Protein AF-A0A6F9CA36-F1 (afdb_monomer)

Structure (mmCIF, N/CA/C/O backbone):
data_AF-A0A6F9CA36-F1
#
_entry.id   AF-A0A6F9CA36-F1
#
loop_
_atom_site.group_PDB
_atom_site.id
_atom_site.type_symbol
_atom_site.label_atom_id
_atom_site.label_alt_id
_atom_site.label_comp_id
_atom_site.label_asym_id
_atom_site.label_entity_id
_atom_site.label_seq_id
_atom_site.pdbx_PDB_ins_code
_atom_site.Cartn_x
_atom_site.Cartn_y
_atom_site.Cartn_z
_atom_site.occupancy
_atom_site.B_iso_or_equiv
_atom_site.auth_seq_id
_atom_site.auth_comp_id
_atom_site.auth_asym_id
_atom_site.auth_atom_id
_atom_site.pdbx_PDB_model_num
ATOM 1 N N . MET A 1 1 ? 19.941 -25.016 -65.822 1.00 51.12 1 MET A N 1
ATOM 2 C CA . MET A 1 1 ? 19.415 -23.701 -66.209 1.00 51.12 1 MET A CA 1
ATOM 3 C C . MET A 1 1 ? 17.933 -23.902 -66.471 1.00 51.12 1 MET A C 1
ATOM 5 O O . MET A 1 1 ? 17.624 -24.556 -67.453 1.00 51.12 1 MET A O 1
ATOM 9 N N . ASP A 1 2 ? 16.959 -23.571 -65.634 1.00 49.88 2 ASP A N 1
ATOM 10 C CA . ASP A 1 2 ? 16.838 -22.951 -64.308 1.00 49.88 2 ASP A CA 1
ATOM 11 C C . ASP A 1 2 ? 15.429 -23.417 -63.859 1.00 49.88 2 ASP A C 1
ATOM 13 O O . ASP A 1 2 ? 14.495 -23.346 -64.648 1.00 49.88 2 ASP A O 1
ATOM 17 N N . GLY A 1 3 ? 15.256 -24.155 -62.762 1.00 44.28 3 GLY A N 1
ATOM 18 C CA . GLY A 1 3 ? 15.060 -23.546 -61.450 1.00 44.28 3 GLY A CA 1
ATOM 19 C C . GLY A 1 3 ? 13.640 -22.980 -61.308 1.00 44.28 3 GLY A C 1
ATOM 20 O O . GLY A 1 3 ? 13.473 -21.768 -61.380 1.00 44.28 3 GLY A O 1
ATOM 21 N N . ASP A 1 4 ? 12.641 -23.853 -61.125 1.00 44.59 4 ASP A N 1
ATOM 22 C CA . ASP A 1 4 ? 11.247 -23.516 -60.811 1.00 44.59 4 ASP A CA 1
ATOM 23 C C . ASP A 1 4 ? 11.129 -22.488 -59.672 1.00 44.59 4 ASP A C 1
ATOM 25 O O . ASP A 1 4 ? 11.476 -22.746 -58.517 1.00 44.59 4 ASP A O 1
ATOM 29 N N . GLY A 1 5 ? 10.589 -21.315 -60.007 1.00 49.44 5 GLY A N 1
ATOM 30 C CA . GLY A 1 5 ? 10.128 -20.311 -59.058 1.00 49.44 5 GLY A CA 1
ATOM 31 C C . GLY A 1 5 ? 8.716 -20.634 -58.581 1.00 49.44 5 GLY A C 1
ATOM 32 O O . GLY A 1 5 ? 7.743 -20.170 -59.168 1.00 49.44 5 GLY A O 1
ATOM 33 N N . GLY A 1 6 ? 8.607 -21.404 -57.499 1.00 37.03 6 GLY A N 1
ATOM 34 C CA . GLY A 1 6 ? 7.375 -21.577 -56.729 1.00 37.03 6 GLY A CA 1
ATOM 35 C C . GLY A 1 6 ? 7.412 -20.713 -55.471 1.00 37.03 6 GLY A C 1
ATOM 36 O O . GLY A 1 6 ? 8.037 -21.082 -54.481 1.00 37.03 6 GLY A O 1
ATOM 37 N N . SER A 1 7 ? 6.770 -19.545 -55.517 1.00 41.97 7 SER A N 1
ATOM 38 C CA . SER A 1 7 ? 6.587 -18.660 -54.366 1.00 41.97 7 SER A CA 1
ATOM 39 C C . SER A 1 7 ? 5.226 -18.923 -53.718 1.00 41.97 7 SER A C 1
ATOM 41 O O . SER A 1 7 ? 4.208 -18.886 -54.401 1.00 41.97 7 SER A O 1
ATOM 43 N N . LEU A 1 8 ? 5.256 -19.095 -52.394 1.00 53.56 8 LEU A N 1
ATOM 44 C CA . LEU A 1 8 ? 4.220 -18.713 -51.428 1.00 53.56 8 LEU A CA 1
ATOM 45 C C . LEU A 1 8 ? 2.841 -19.378 -51.563 1.00 53.56 8 LEU A C 1
ATOM 47 O O . LEU A 1 8 ? 1.943 -18.847 -52.205 1.00 53.56 8 LEU A O 1
ATOM 51 N N . MET A 1 9 ? 2.608 -20.406 -50.747 1.00 44.59 9 MET A N 1
ATOM 52 C CA . MET A 1 9 ? 1.487 -20.362 -49.805 1.00 44.59 9 MET A CA 1
ATOM 53 C C . MET A 1 9 ? 1.644 -21.418 -48.712 1.00 44.59 9 MET A C 1
ATOM 55 O O . MET A 1 9 ? 1.791 -22.592 -49.010 1.00 44.59 9 MET A O 1
ATOM 59 N N . GLY A 1 10 ? 1.605 -20.926 -47.470 1.00 48.94 10 GLY A N 1
ATOM 60 C CA . GLY A 1 10 ? 1.056 -21.577 -46.284 1.00 48.94 10 GLY A CA 1
ATOM 61 C C . GLY A 1 10 ? 1.540 -22.975 -45.941 1.00 48.94 10 GLY A C 1
ATOM 62 O O . GLY A 1 10 ? 1.054 -23.935 -46.505 1.00 48.94 10 GLY A O 1
ATOM 63 N N . GLU A 1 11 ? 2.324 -23.073 -44.873 1.00 42.47 11 GLU A N 1
ATOM 64 C CA . GLU A 1 11 ? 1.996 -24.011 -43.801 1.00 42.47 11 GLU A CA 1
ATOM 65 C C . GLU A 1 11 ? 2.623 -23.485 -42.509 1.00 42.47 11 GLU A C 1
ATOM 67 O O . GLU A 1 11 ? 3.841 -23.385 -42.351 1.00 42.47 11 GLU A O 1
ATOM 72 N N . ASP A 1 12 ? 1.731 -23.023 -41.632 1.00 41.72 12 ASP A N 1
ATOM 73 C CA . ASP A 1 12 ? 1.987 -22.574 -40.273 1.00 41.72 12 ASP A CA 1
ATOM 74 C C . ASP A 1 12 ? 2.563 -23.760 -39.488 1.00 41.72 12 ASP A C 1
ATOM 76 O O . ASP A 1 12 ? 1.859 -24.571 -38.901 1.00 41.72 12 ASP A O 1
ATOM 80 N N . GLY A 1 13 ? 3.883 -23.916 -39.557 1.00 40.09 13 GLY A N 1
ATOM 81 C CA . GLY A 1 13 ? 4.633 -24.922 -38.815 1.00 40.09 13 GLY A CA 1
ATOM 82 C C . GLY A 1 13 ? 4.882 -24.498 -37.372 1.00 40.09 13 GLY A C 1
ATOM 83 O O . GLY A 1 13 ? 5.999 -24.665 -36.875 1.00 40.09 13 GLY A O 1
ATOM 84 N N . ARG A 1 14 ? 3.889 -23.912 -36.689 1.00 47.12 14 ARG A N 1
ATOM 85 C CA . ARG A 1 14 ? 3.969 -23.786 -35.236 1.00 47.12 14 ARG A CA 1
ATOM 86 C C . ARG A 1 14 ? 3.705 -25.162 -34.662 1.00 47.12 14 ARG A C 1
ATOM 88 O O . ARG A 1 14 ? 2.583 -25.645 -34.600 1.00 47.12 14 ARG A O 1
ATOM 95 N N . MET A 1 15 ? 4.790 -25.819 -34.274 1.00 42.97 15 MET A N 1
ATOM 96 C CA . MET A 1 15 ? 4.751 -26.984 -33.407 1.00 42.97 15 MET A CA 1
ATOM 97 C C . MET A 1 15 ? 4.254 -26.506 -32.035 1.00 42.97 15 MET A C 1
ATOM 99 O O . MET A 1 15 ? 5.035 -26.289 -31.108 1.00 42.97 15 MET A O 1
ATOM 103 N N . GLU A 1 16 ? 2.946 -26.277 -31.939 1.00 49.31 16 GLU A N 1
ATOM 104 C CA . GLU A 1 16 ? 2.239 -26.006 -30.699 1.00 49.31 16 GLU A CA 1
ATOM 105 C C . GLU A 1 16 ? 2.371 -27.283 -29.873 1.00 49.31 16 GLU A C 1
ATOM 107 O O . GLU A 1 16 ? 1.662 -28.274 -30.052 1.00 49.31 16 GLU A O 1
ATOM 112 N N . SER A 1 17 ? 3.396 -27.317 -29.023 1.00 56.34 17 SER A N 1
ATOM 113 C CA . SER A 1 17 ? 3.588 -28.421 -28.089 1.00 56.34 17 SER A CA 1
ATOM 114 C C . SER A 1 17 ? 2.275 -28.619 -27.316 1.00 56.34 17 SER A C 1
ATOM 116 O O . SER A 1 17 ? 1.587 -27.633 -27.063 1.00 56.34 17 SER A O 1
ATOM 118 N N . PRO A 1 18 ? 1.926 -29.826 -26.840 1.00 55.72 18 PRO A N 1
ATOM 119 C CA . PRO A 1 18 ? 0.722 -30.021 -26.015 1.00 55.72 18 PRO A CA 1
ATOM 120 C C . PRO A 1 18 ? 0.686 -29.085 -24.790 1.00 55.72 18 PRO A C 1
ATOM 122 O O . PRO A 1 18 ? -0.375 -28.751 -24.267 1.00 55.72 18 PRO A O 1
ATOM 125 N N . ASN A 1 19 ? 1.858 -28.599 -24.375 1.00 64.62 19 ASN A N 1
ATOM 126 C CA . ASN A 1 19 ? 2.003 -27.574 -23.358 1.00 64.62 19 ASN A CA 1
ATOM 127 C C . ASN A 1 19 ? 1.441 -26.213 -23.802 1.00 64.62 19 ASN A C 1
ATOM 129 O O . ASN A 1 19 ? 0.891 -25.524 -22.967 1.00 64.62 19 ASN A O 1
ATOM 133 N N . GLU A 1 20 ? 1.558 -25.802 -25.063 1.00 66.50 20 GLU A N 1
ATOM 134 C CA . GLU A 1 20 ? 1.065 -24.510 -25.562 1.00 66.50 20 GLU A CA 1
ATOM 135 C C . GLU A 1 20 ? -0.461 -24.420 -25.509 1.00 66.50 20 GLU A C 1
ATOM 137 O O . GLU A 1 20 ? -0.982 -23.458 -24.957 1.00 66.50 20 GLU A O 1
ATOM 142 N N . ALA A 1 21 ? -1.170 -25.472 -25.927 1.00 68.88 21 ALA A N 1
ATOM 143 C CA . ALA A 1 21 ? -2.625 -25.548 -25.796 1.00 68.88 21 ALA A CA 1
ATOM 144 C C . ALA A 1 21 ? -3.078 -25.485 -24.325 1.00 68.88 21 ALA A C 1
ATOM 146 O O . ALA A 1 21 ? -4.022 -24.772 -23.985 1.00 68.88 21 ALA A O 1
ATOM 147 N N . ALA A 1 22 ? -2.367 -26.182 -23.430 1.00 71.25 22 ALA A N 1
ATOM 148 C CA . ALA A 1 22 ? -2.629 -26.113 -21.994 1.00 71.25 22 ALA A CA 1
ATOM 149 C C . ALA A 1 22 ? -2.352 -24.713 -21.422 1.00 71.25 22 ALA A C 1
ATOM 151 O O . ALA A 1 22 ? -3.067 -24.259 -20.532 1.00 71.25 22 ALA A O 1
ATOM 152 N N . LEU A 1 23 ? -1.337 -24.015 -21.938 1.00 70.62 23 LEU A N 1
ATOM 153 C CA . LEU A 1 23 ? -1.009 -22.651 -21.533 1.00 70.62 23 LEU A CA 1
ATOM 154 C C . LEU A 1 23 ? -2.061 -21.660 -22.030 1.00 70.62 23 LEU A C 1
ATOM 156 O O . LEU A 1 23 ? -2.495 -20.819 -21.253 1.00 70.62 23 LEU A O 1
ATOM 160 N N . LEU A 1 24 ? -2.517 -21.794 -23.273 1.00 73.25 24 LEU A N 1
ATOM 161 C CA . LEU A 1 24 ? -3.513 -20.919 -23.888 1.00 73.25 24 LEU A CA 1
ATOM 162 C C . LEU A 1 24 ? -4.878 -21.064 -23.199 1.00 73.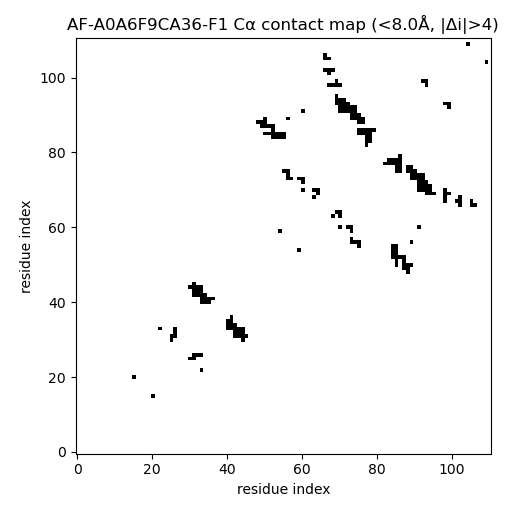25 24 LEU A C 1
ATOM 164 O O . LEU A 1 24 ? -5.465 -20.064 -22.793 1.00 73.25 24 LEU A O 1
ATOM 168 N N . ALA A 1 25 ? -5.309 -22.303 -22.932 1.00 75.94 25 ALA A N 1
ATOM 169 C CA . ALA A 1 25 ? -6.510 -22.586 -22.143 1.00 75.94 25 ALA A CA 1
ATOM 170 C C . ALA A 1 25 ? -6.413 -22.026 -20.714 1.00 75.94 25 ALA A C 1
ATOM 172 O O . ALA A 1 25 ? -7.391 -21.534 -20.155 1.00 75.94 25 ALA A O 1
ATOM 173 N N . LEU A 1 26 ? -5.222 -22.071 -20.114 1.00 71.44 26 LEU A N 1
ATOM 174 C CA . LEU A 1 26 ? -4.993 -21.548 -18.774 1.00 71.44 26 LEU A CA 1
ATOM 175 C C . LEU A 1 26 ? -4.981 -20.012 -18.764 1.00 71.44 26 LEU A C 1
ATOM 177 O O . LEU A 1 26 ? -5.563 -19.422 -17.859 1.00 71.44 26 LEU A O 1
ATOM 181 N N . MET A 1 27 ? -4.405 -19.354 -19.772 1.00 73.69 27 MET A N 1
ATOM 182 C CA . MET A 1 27 ? -4.472 -17.896 -19.949 1.00 73.69 27 MET A CA 1
ATOM 183 C C . MET A 1 27 ? -5.914 -17.421 -20.173 1.00 73.69 27 MET A C 1
ATOM 185 O O . MET A 1 27 ? -6.334 -16.447 -19.553 1.00 73.69 27 MET A O 1
ATOM 189 N N . GLU A 1 28 ? -6.689 -18.136 -20.991 1.00 71.38 28 GLU A N 1
ATOM 190 C CA . GLU A 1 28 ? -8.090 -17.812 -21.286 1.00 71.38 28 GLU A CA 1
ATOM 191 C C . GLU A 1 28 ? -9.005 -18.029 -20.070 1.00 71.38 28 GLU A C 1
ATOM 193 O O . GLU A 1 28 ? -9.834 -17.178 -19.757 1.00 71.38 28 GLU A O 1
ATOM 198 N N . ASN A 1 29 ? -8.799 -19.115 -19.316 1.00 72.00 29 ASN A N 1
ATOM 199 C CA . ASN A 1 29 ? -9.594 -19.420 -18.125 1.00 72.00 29 ASN A CA 1
ATOM 200 C C . ASN A 1 29 ? -9.242 -18.541 -16.912 1.00 72.00 29 ASN A C 1
ATOM 202 O O . ASN A 1 29 ? -10.081 -18.327 -16.041 1.00 72.00 29 ASN A O 1
ATOM 206 N N . THR A 1 30 ? -7.997 -18.062 -16.811 1.00 67.62 30 THR A N 1
ATOM 207 C CA . THR A 1 30 ? -7.526 -17.320 -15.625 1.00 67.62 30 THR A CA 1
ATOM 208 C C . THR A 1 30 ? -7.336 -15.820 -15.854 1.00 67.62 30 THR A C 1
ATOM 210 O O . THR A 1 30 ? -7.186 -15.076 -14.887 1.00 67.62 30 THR A O 1
ATOM 213 N N . GLY A 1 31 ? -7.319 -15.359 -17.109 1.00 68.94 31 GLY A N 1
ATOM 214 C CA . GLY A 1 31 ? -7.018 -13.969 -17.468 1.00 68.94 31 GLY A CA 1
ATOM 215 C C . GLY A 1 31 ? -5.561 -13.554 -17.215 1.00 68.94 31 GLY A C 1
ATOM 216 O O . GLY A 1 31 ? -5.229 -12.369 -17.299 1.00 68.94 31 GLY A O 1
ATOM 217 N N . TYR A 1 32 ? -4.675 -14.496 -16.880 1.00 69.88 32 TYR A N 1
ATOM 218 C CA . TYR A 1 32 ? -3.263 -14.224 -16.629 1.00 69.88 32 TYR A CA 1
ATOM 219 C C . TYR A 1 32 ? -2.446 -14.279 -17.920 1.00 69.88 32 TYR A C 1
ATOM 221 O O . TYR A 1 32 ? -2.609 -15.179 -18.737 1.00 69.88 32 TYR A O 1
ATOM 229 N N . SER A 1 33 ? -1.524 -13.326 -18.086 1.00 64.44 33 SER A N 1
ATOM 230 C CA . SER A 1 33 ? -0.615 -13.311 -19.233 1.00 64.44 33 SER A CA 1
ATOM 231 C C . SER A 1 33 ? 0.576 -14.248 -19.005 1.00 64.44 33 SER A C 1
ATOM 233 O O . SER A 1 33 ? 1.049 -14.414 -17.876 1.00 64.44 33 SER A O 1
ATOM 235 N N . MET A 1 34 ? 1.079 -14.856 -20.077 1.00 68.81 34 MET A N 1
ATOM 236 C CA . MET A 1 34 ? 2.315 -15.628 -20.072 1.00 68.81 34 MET A CA 1
ATOM 237 C C . MET A 1 34 ? 3.320 -14.970 -21.009 1.00 68.81 34 MET A C 1
ATOM 239 O O . MET A 1 34 ? 3.029 -14.722 -22.174 1.00 68.81 34 MET A O 1
ATOM 243 N N . VAL A 1 35 ? 4.521 -14.711 -20.498 1.00 74.31 35 VAL A N 1
ATOM 244 C CA . VAL A 1 35 ? 5.627 -14.130 -21.269 1.00 74.31 35 VAL A CA 1
ATOM 245 C C . VAL A 1 35 ? 6.829 -15.063 -21.220 1.00 74.31 35 VAL A C 1
ATOM 247 O O . VAL A 1 35 ? 7.264 -15.475 -20.143 1.00 74.31 35 VAL A O 1
ATOM 250 N N . GLN A 1 36 ? 7.366 -15.406 -22.390 1.00 67.75 36 GLN A N 1
ATOM 251 C CA . GLN A 1 36 ? 8.599 -16.176 -22.523 1.00 67.75 36 GLN A CA 1
ATOM 252 C C . GLN A 1 36 ? 9.741 -15.232 -22.913 1.00 67.75 36 GLN A C 1
ATOM 254 O O . GLN A 1 36 ? 9.726 -14.659 -23.996 1.00 67.75 36 GLN A O 1
ATOM 259 N N . GLU A 1 37 ? 10.738 -15.074 -22.043 1.00 67.50 37 GLU A N 1
ATOM 260 C CA . GLU A 1 37 ? 11.900 -14.212 -22.295 1.00 67.50 37 GLU A CA 1
ATOM 261 C C . GLU A 1 37 ? 13.178 -14.961 -21.898 1.00 67.50 37 GLU A C 1
ATOM 263 O O . GLU A 1 37 ? 13.246 -15.541 -20.813 1.00 67.50 37 GLU A O 1
ATOM 268 N N . ASN A 1 38 ? 14.180 -14.999 -22.785 1.00 70.69 38 ASN A N 1
ATOM 269 C CA . ASN A 1 38 ? 15.447 -15.723 -22.579 1.00 70.69 38 ASN A CA 1
ATOM 270 C C . ASN A 1 38 ? 15.274 -17.212 -22.193 1.00 70.69 38 ASN A C 1
ATOM 272 O O . ASN A 1 38 ? 16.026 -17.750 -21.385 1.00 70.69 38 ASN A O 1
ATOM 276 N N . GLY A 1 39 ? 14.248 -17.882 -22.732 1.00 72.12 39 GLY A N 1
ATOM 277 C CA . GLY A 1 39 ? 13.936 -19.284 -22.417 1.00 72.12 39 GLY A CA 1
ATOM 278 C C . GLY A 1 39 ? 13.185 -19.500 -21.097 1.00 72.12 39 GLY A C 1
ATOM 279 O O . GLY A 1 39 ? 12.734 -20.614 -20.835 1.00 72.12 39 GLY A O 1
ATOM 280 N N . GLN A 1 40 ? 12.966 -18.456 -20.291 1.00 66.38 40 GLN A N 1
ATOM 281 C CA . GLN A 1 40 ? 12.176 -18.531 -19.065 1.00 66.38 40 GLN A CA 1
ATOM 282 C C . GLN A 1 40 ? 10.706 -18.205 -19.348 1.00 66.38 40 GLN A C 1
ATOM 284 O O . GLN A 1 40 ? 10.390 -17.127 -19.847 1.00 66.38 40 GLN A O 1
ATOM 289 N N . ARG A 1 41 ? 9.797 -19.125 -19.001 1.00 75.56 41 ARG A N 1
ATOM 290 C CA . ARG A 1 41 ? 8.343 -18.920 -19.081 1.00 75.56 41 ARG A CA 1
ATOM 291 C C . ARG A 1 41 ? 7.846 -18.313 -17.771 1.00 75.56 41 ARG A C 1
ATOM 293 O O . ARG A 1 41 ? 7.929 -18.953 -16.725 1.00 75.56 41 ARG A O 1
ATOM 300 N N . LYS A 1 42 ? 7.363 -17.073 -17.821 1.00 66.94 42 LYS A N 1
ATOM 301 C CA . LYS A 1 42 ? 6.807 -16.342 -16.679 1.00 66.94 42 LYS A CA 1
ATOM 302 C C . LYS A 1 42 ? 5.289 -16.332 -16.803 1.00 66.94 42 LYS A C 1
ATOM 304 O O . LYS A 1 42 ? 4.744 -15.695 -17.699 1.00 66.94 42 LYS A O 1
ATOM 309 N N . PHE A 1 43 ? 4.632 -17.061 -15.909 1.00 65.56 43 PHE A N 1
ATOM 310 C CA . PHE A 1 43 ? 3.188 -17.015 -15.729 1.00 65.56 43 PHE A CA 1
ATOM 311 C C . PHE A 1 43 ? 2.839 -15.890 -14.755 1.00 65.56 43 PHE A C 1
ATOM 313 O O . PHE A 1 43 ? 3.326 -15.892 -13.623 1.00 65.56 43 PHE A O 1
ATOM 320 N N . GLY A 1 44 ? 2.018 -14.932 -15.174 1.00 62.53 44 GLY A N 1
ATOM 321 C CA . GLY A 1 44 ? 1.503 -13.917 -14.267 1.00 62.53 44 GLY A CA 1
ATOM 322 C C . GLY A 1 44 ? 0.786 -12.788 -14.989 1.00 62.53 44 GLY A C 1
ATOM 323 O O . GLY A 1 44 ? 1.349 -12.121 -15.853 1.00 62.53 44 GLY A O 1
ATOM 324 N N . GLY A 1 45 ? -0.452 -12.519 -14.579 1.00 63.81 45 GLY A N 1
ATOM 325 C CA . GLY A 1 45 ? -1.015 -11.179 -14.739 1.00 63.81 45 GLY A CA 1
ATOM 326 C C . GLY A 1 45 ? -0.396 -10.205 -13.733 1.00 63.81 45 GLY A C 1
ATOM 327 O O . GLY A 1 45 ? 0.418 -10.612 -12.895 1.00 63.81 45 GLY A O 1
ATOM 328 N N . PRO A 1 46 ? -0.750 -8.911 -13.804 1.00 55.56 46 PRO A N 1
ATOM 329 C CA . PRO A 1 46 ? -0.316 -7.952 -12.799 1.00 55.56 46 PRO A CA 1
ATOM 330 C C . PRO A 1 46 ? -0.687 -8.501 -11.411 1.00 55.56 46 PRO A C 1
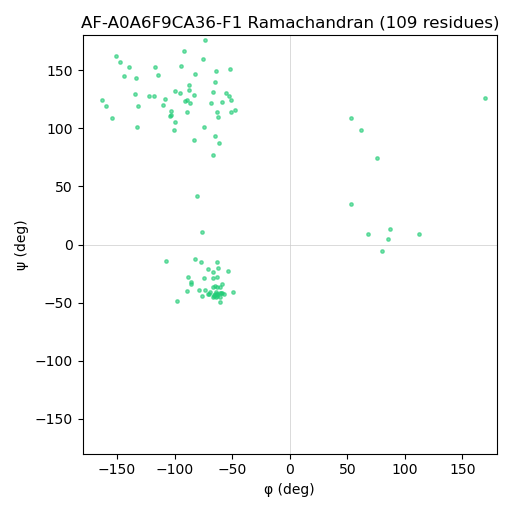ATOM 332 O O . PRO A 1 46 ? -1.841 -8.892 -11.222 1.00 55.56 46 PRO A O 1
ATOM 335 N N . PRO A 1 47 ? 0.260 -8.585 -10.454 1.00 53.97 47 PRO A N 1
ATOM 336 C CA . PRO A 1 47 ? -0.052 -9.046 -9.110 1.00 53.97 47 PRO A CA 1
ATOM 337 C C . PRO A 1 47 ? -1.261 -8.256 -8.588 1.00 53.97 47 PRO A C 1
ATOM 339 O O . PRO A 1 47 ? -1.195 -7.017 -8.616 1.00 53.97 47 PRO A O 1
ATOM 342 N N . PRO A 1 48 ? -2.357 -8.910 -8.154 1.00 49.06 48 PRO A N 1
ATOM 343 C CA . PRO A 1 48 ? -3.480 -8.214 -7.540 1.00 49.06 48 PRO A CA 1
ATOM 344 C C . PRO A 1 48 ? -2.954 -7.544 -6.268 1.00 49.06 48 PRO A C 1
ATOM 346 O O . PRO A 1 48 ? -2.531 -8.214 -5.331 1.00 49.06 48 PRO A O 1
ATOM 349 N N . GLY A 1 49 ? -2.871 -6.214 -6.285 1.00 56.66 49 GLY A N 1
ATOM 350 C CA . GLY A 1 49 ? -2.186 -5.429 -5.250 1.00 56.66 49 GLY A CA 1
ATOM 351 C C . GLY A 1 49 ? -0.910 -4.720 -5.709 1.00 56.66 49 GLY A C 1
ATOM 352 O O . GLY A 1 49 ? -0.200 -4.162 -4.875 1.00 56.66 49 GLY A O 1
ATOM 353 N N . SER A 1 50 ? -0.609 -4.704 -7.012 1.00 61.56 50 SER A N 1
ATOM 354 C CA . SER A 1 50 ? 0.488 -3.888 -7.539 1.00 61.56 50 SER A CA 1
ATOM 355 C C . SER A 1 50 ? 0.200 -2.409 -7.309 1.00 61.56 50 SER A C 1
ATOM 357 O O . SER A 1 50 ? -0.720 -1.845 -7.904 1.00 61.56 50 SER A O 1
ATOM 359 N N . ILE A 1 51 ? 1.008 -1.770 -6.468 1.00 70.31 51 ILE A N 1
ATOM 360 C CA . ILE A 1 51 ? 0.962 -0.318 -6.320 1.00 70.31 51 ILE A CA 1
ATOM 361 C C . ILE A 1 51 ? 1.429 0.291 -7.650 1.00 70.31 51 ILE A C 1
ATOM 363 O O . ILE A 1 51 ? 2.461 -0.137 -8.180 1.00 70.31 51 ILE A O 1
ATOM 367 N N . PRO A 1 52 ? 0.696 1.266 -8.223 1.00 70.31 52 PRO A N 1
ATOM 368 C CA . PRO A 1 52 ? 1.109 1.922 -9.456 1.00 70.31 52 PRO A CA 1
ATOM 369 C C . PRO A 1 52 ? 2.515 2.502 -9.292 1.00 70.31 52 PRO A C 1
ATOM 371 O O . PRO A 1 52 ? 2.805 3.186 -8.310 1.00 70.31 52 PRO A O 1
ATOM 374 N N . LYS A 1 53 ? 3.395 2.206 -10.255 1.00 69.19 53 LYS A N 1
ATOM 375 C CA . LYS A 1 53 ? 4.837 2.510 -10.193 1.00 69.19 53 LYS A CA 1
ATOM 376 C C . LYS A 1 53 ? 5.153 4.006 -10.100 1.00 69.19 53 LYS A C 1
ATOM 378 O O . LYS A 1 53 ? 6.237 4.361 -9.641 1.00 69.19 53 LYS A O 1
ATOM 383 N N . ASP A 1 54 ? 4.193 4.838 -10.496 1.00 67.31 54 ASP A N 1
ATOM 384 C CA . ASP A 1 54 ? 4.211 6.300 -10.435 1.00 67.31 54 ASP A CA 1
ATOM 385 C C . ASP A 1 54 ? 3.941 6.864 -9.031 1.00 67.31 54 ASP A C 1
ATOM 387 O O . ASP A 1 54 ? 4.209 8.036 -8.772 1.00 67.31 54 ASP A O 1
ATOM 391 N N . LYS A 1 55 ? 3.419 6.058 -8.095 1.00 73.69 55 LYS A N 1
ATOM 392 C CA . LYS A 1 55 ? 3.154 6.518 -6.727 1.00 73.69 55 LYS A CA 1
ATOM 393 C C . LYS A 1 55 ? 4.412 6.450 -5.867 1.00 73.69 55 LYS A C 1
ATOM 395 O O . LYS A 1 55 ? 5.085 5.423 -5.773 1.00 73.69 55 LYS A O 1
ATOM 400 N N . MET A 1 56 ? 4.712 7.563 -5.208 1.00 80.56 56 MET A N 1
ATOM 401 C CA . MET A 1 56 ? 5.822 7.688 -4.265 1.00 80.56 56 MET A CA 1
ATOM 402 C C . MET A 1 56 ? 5.373 7.381 -2.834 1.00 80.56 56 MET A C 1
ATOM 404 O O . MET A 1 56 ? 4.175 7.346 -2.551 1.00 80.56 56 MET A O 1
ATOM 408 N N . LYS A 1 57 ? 6.338 7.192 -1.918 1.00 84.00 57 LYS A N 1
ATOM 409 C CA . LYS A 1 57 ? 6.062 6.868 -0.505 1.00 84.00 57 LYS A CA 1
ATOM 410 C C . LYS A 1 57 ? 5.031 7.800 0.125 1.00 84.00 57 LYS A C 1
ATOM 412 O O . LYS A 1 57 ? 4.174 7.344 0.866 1.00 84.00 57 LYS A O 1
ATOM 417 N N . GLU A 1 58 ? 5.117 9.089 -0.190 1.00 85.88 58 GLU A N 1
ATOM 418 C 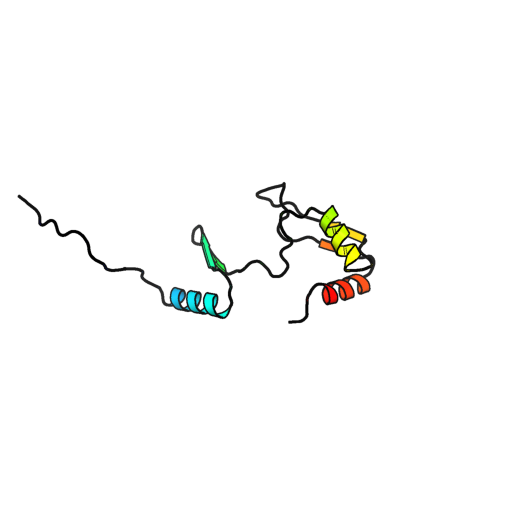CA . GLU A 1 58 ? 4.316 10.132 0.444 1.00 85.88 58 GLU A CA 1
ATOM 419 C C . GLU A 1 58 ? 2.850 10.028 0.028 1.00 85.88 58 GLU A C 1
ATOM 421 O O . GLU A 1 58 ? 1.960 10.037 0.872 1.00 85.88 58 GLU A O 1
ATOM 426 N N . GLU A 1 59 ? 2.606 9.786 -1.258 1.00 86.50 59 GLU A N 1
ATOM 427 C CA . GLU A 1 59 ? 1.268 9.544 -1.788 1.00 86.50 59 GLU A CA 1
ATOM 428 C C . GLU A 1 59 ? 0.662 8.252 -1.232 1.00 86.50 59 GLU A C 1
ATOM 430 O O . GLU A 1 59 ? -0.508 8.230 -0.859 1.00 86.50 59 GLU A O 1
ATOM 435 N N . ILE A 1 60 ? 1.456 7.177 -1.145 1.00 85.44 60 ILE A N 1
ATOM 436 C CA . ILE A 1 60 ? 1.005 5.900 -0.573 1.00 85.44 60 ILE A CA 1
ATOM 437 C C . ILE A 1 60 ? 0.658 6.091 0.905 1.00 85.44 60 ILE A C 1
ATOM 439 O O . ILE A 1 60 ? -0.382 5.623 1.349 1.00 85.44 60 ILE A O 1
ATOM 443 N N . LEU A 1 61 ? 1.476 6.827 1.657 1.00 88.12 61 LEU A N 1
ATOM 444 C CA . LEU A 1 61 ? 1.227 7.140 3.062 1.00 88.12 61 LEU A CA 1
ATOM 445 C C . LEU A 1 61 ? -0.044 7.977 3.246 1.00 88.12 61 LEU A C 1
ATOM 447 O O . LEU A 1 61 ? -0.860 7.665 4.113 1.00 88.12 61 LEU A O 1
ATOM 451 N N . VAL A 1 62 ? -0.244 9.006 2.416 1.00 88.38 62 VAL A N 1
ATOM 452 C CA . VAL A 1 62 ? -1.455 9.843 2.430 1.00 88.38 62 VAL A CA 1
ATOM 453 C C . VAL A 1 62 ? -2.704 9.035 2.083 1.00 88.38 62 VAL A C 1
ATOM 455 O O . VAL A 1 62 ? -3.760 9.273 2.664 1.00 88.38 62 VAL A O 1
ATOM 458 N N . GLU A 1 63 ? -2.608 8.068 1.179 1.00 87.06 63 GLU A N 1
ATOM 459 C CA . GLU A 1 63 ? -3.750 7.230 0.825 1.00 87.06 63 GLU A CA 1
ATOM 460 C C . GLU A 1 63 ? -4.034 6.176 1.903 1.00 87.06 63 GLU A C 1
ATOM 462 O O . GLU A 1 63 ? -5.171 6.029 2.353 1.00 87.06 63 GLU A O 1
ATOM 467 N N . MET A 1 64 ? -2.994 5.509 2.412 1.00 87.12 64 MET A N 1
ATOM 468 C CA . MET A 1 64 ? -3.115 4.525 3.489 1.00 87.12 64 MET A CA 1
ATOM 469 C C . MET A 1 64 ? -3.726 5.139 4.746 1.00 87.12 64 MET A C 1
ATOM 471 O O . MET A 1 64 ? -4.621 4.527 5.322 1.00 87.12 64 MET A O 1
ATOM 475 N N . ARG A 1 65 ? -3.337 6.361 5.130 1.00 88.62 65 ARG A N 1
ATOM 476 C CA . ARG A 1 65 ? -3.916 7.050 6.299 1.00 88.62 65 ARG A CA 1
ATOM 477 C C . ARG A 1 65 ? -5.359 7.531 6.097 1.00 88.62 65 ARG A C 1
ATOM 479 O O . ARG A 1 65 ? -6.042 7.813 7.073 1.00 88.62 65 ARG A O 1
ATOM 486 N N . LYS A 1 66 ? -5.821 7.692 4.848 1.00 87.88 66 LYS A N 1
ATOM 487 C CA . LYS A 1 66 ? -7.226 8.031 4.548 1.00 87.88 66 LYS A CA 1
ATOM 488 C C . LYS A 1 66 ? -8.122 6.803 4.640 1.00 87.88 66 LYS A C 1
ATOM 490 O O . LYS A 1 66 ? -9.259 6.902 5.086 1.00 87.88 66 LYS A O 1
ATOM 495 N N . VAL A 1 67 ? -7.621 5.660 4.172 1.00 85.94 67 VAL A N 1
ATOM 496 C CA . VAL A 1 67 ? -8.397 4.415 4.104 1.00 85.94 67 VAL A CA 1
ATOM 497 C C . VAL A 1 67 ? -8.333 3.637 5.421 1.00 85.94 67 VAL A C 1
ATOM 499 O O . VAL A 1 67 ? -9.302 2.974 5.801 1.00 85.94 67 VAL A O 1
ATOM 502 N N . THR A 1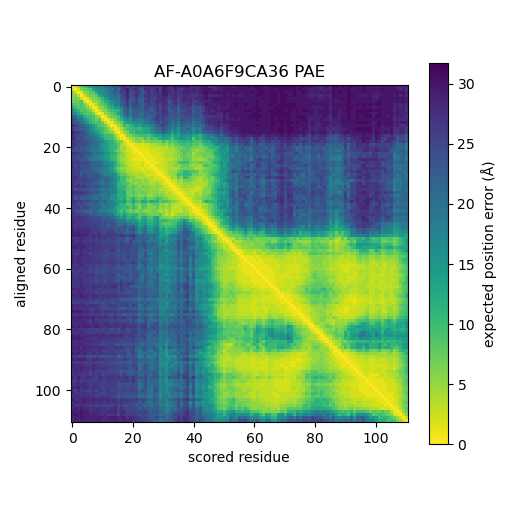 68 ? -7.196 3.712 6.114 1.00 87.00 68 THR A N 1
ATOM 503 C CA . THR A 1 68 ? -6.884 2.932 7.314 1.00 87.00 68 THR A CA 1
ATOM 504 C C . THR A 1 68 ? -6.307 3.825 8.407 1.00 87.00 68 THR A C 1
ATOM 506 O O . THR A 1 68 ? -5.548 4.750 8.131 1.00 87.00 68 THR A O 1
ATOM 509 N N . GLU A 1 69 ? -6.660 3.546 9.657 1.00 87.88 69 GLU A N 1
ATOM 510 C CA . GLU A 1 69 ? -6.129 4.260 10.819 1.00 87.88 69 GLU A CA 1
ATOM 511 C C . GLU A 1 69 ? -4.930 3.506 11.411 1.00 87.88 69 GLU A C 1
ATOM 513 O O . GLU A 1 69 ? -4.823 2.287 11.262 1.00 87.88 69 GLU A O 1
ATOM 518 N N . GLY A 1 70 ? -4.030 4.230 12.084 1.00 90.31 70 GLY A N 1
ATOM 519 C CA . GLY A 1 70 ? -2.867 3.639 12.758 1.00 90.31 70 GLY A CA 1
ATOM 520 C C . GLY A 1 70 ? -1.624 3.448 11.885 1.00 90.31 70 GLY A C 1
ATOM 521 O O . GLY A 1 70 ? -0.711 2.733 12.281 1.00 90.31 70 GLY A O 1
ATOM 522 N N . VAL A 1 71 ? -1.571 4.053 10.693 1.00 92.25 71 VAL A N 1
ATOM 523 C CA . VAL A 1 71 ? -0.368 4.041 9.840 1.00 92.25 71 VAL A CA 1
ATOM 524 C C . VAL A 1 71 ? 0.732 4.878 10.496 1.00 92.25 71 VAL A C 1
ATOM 526 O O . VAL A 1 71 ? 0.535 6.069 10.737 1.00 92.25 71 VAL A O 1
ATOM 529 N N . VAL A 1 72 ? 1.883 4.260 10.756 1.00 91.69 72 VAL A N 1
ATOM 530 C CA . VAL A 1 72 ? 3.065 4.889 11.364 1.00 91.69 72 VAL A CA 1
ATOM 531 C C . VAL A 1 72 ? 4.067 5.297 10.295 1.00 91.69 72 VAL A C 1
ATOM 533 O O . VAL A 1 72 ? 4.506 6.445 10.282 1.00 91.69 72 VAL A O 1
ATOM 536 N N . ASP A 1 73 ? 4.393 4.388 9.374 1.00 88.69 73 ASP A N 1
ATOM 537 C CA . ASP A 1 73 ? 5.363 4.662 8.315 1.00 88.69 73 ASP A CA 1
ATOM 538 C C . ASP A 1 73 ? 5.087 3.853 7.041 1.00 88.69 73 ASP A C 1
ATOM 540 O O . ASP A 1 73 ? 4.357 2.861 7.049 1.00 88.69 73 ASP A O 1
ATOM 544 N N . VAL A 1 74 ? 5.664 4.287 5.917 1.00 89.00 74 VAL A N 1
ATOM 545 C CA . VAL A 1 74 ? 5.596 3.566 4.640 1.00 89.00 74 VAL A CA 1
ATOM 546 C C . VAL A 1 74 ? 6.977 3.461 4.011 1.00 89.00 74 VAL A C 1
ATOM 548 O O . VAL A 1 74 ? 7.593 4.451 3.609 1.00 89.00 74 VAL A O 1
ATOM 551 N N . ILE A 1 75 ? 7.419 2.221 3.827 1.00 87.94 75 ILE A N 1
ATOM 552 C CA . ILE A 1 75 ? 8.709 1.876 3.246 1.00 87.94 75 ILE A CA 1
ATOM 553 C C . ILE A 1 75 ? 8.479 1.424 1.806 1.00 87.94 75 ILE A C 1
ATOM 555 O O . ILE A 1 75 ? 7.904 0.366 1.535 1.00 87.94 75 ILE A O 1
ATOM 559 N N . VAL A 1 76 ? 8.950 2.234 0.861 1.00 84.56 76 VAL A N 1
ATOM 560 C CA . VAL A 1 76 ? 8.887 1.930 -0.572 1.00 84.56 76 VAL A CA 1
ATOM 561 C C . VAL A 1 76 ? 10.280 1.615 -1.073 1.00 84.56 76 VAL A C 1
ATOM 563 O O . VAL A 1 76 ? 11.192 2.433 -0.955 1.00 84.56 76 VAL A O 1
ATOM 566 N N . TYR A 1 77 ? 10.430 0.450 -1.695 1.00 81.00 77 TYR A N 1
ATOM 567 C CA . TYR A 1 77 ? 11.673 0.103 -2.364 1.00 81.00 77 TYR A CA 1
ATOM 568 C C . TYR A 1 77 ? 11.640 0.584 -3.821 1.00 81.00 77 TYR A C 1
ATOM 570 O O . TYR A 1 77 ? 10.723 0.213 -4.570 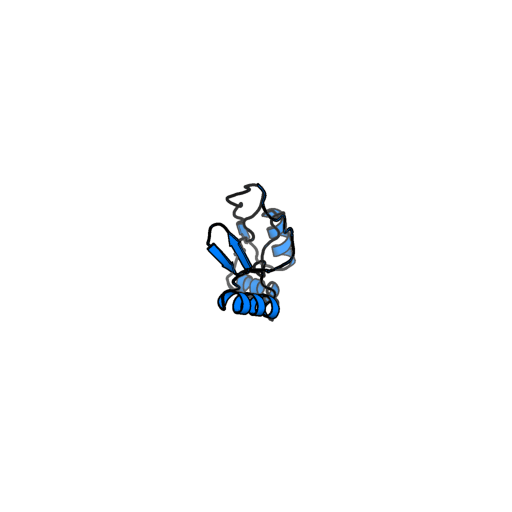1.00 81.00 77 TYR A O 1
ATOM 578 N N . PRO A 1 78 ? 12.628 1.392 -4.252 1.00 76.62 78 PRO A N 1
ATOM 579 C CA . PRO A 1 78 ? 12.759 1.760 -5.652 1.00 76.62 78 PRO A CA 1
ATOM 580 C C . PRO A 1 78 ? 13.065 0.517 -6.495 1.00 76.62 78 PRO A C 1
ATOM 582 O O . PRO A 1 78 ? 13.688 -0.447 -6.036 1.00 76.62 78 PRO A O 1
ATOM 585 N N . SER A 1 79 ? 12.616 0.530 -7.745 1.00 73.88 79 SER A N 1
ATOM 586 C CA . SER A 1 79 ? 12.911 -0.529 -8.699 1.00 73.88 79 SER A CA 1
ATOM 587 C C . SER A 1 79 ? 14.412 -0.567 -8.987 1.00 73.88 79 SER A C 1
ATOM 589 O O . SER A 1 79 ? 15.070 0.465 -9.122 1.00 73.88 79 SER A O 1
ATOM 591 N N . SER A 1 80 ? 14.964 -1.778 -9.096 1.00 68.44 80 SER A N 1
ATOM 592 C CA . SER A 1 80 ? 16.379 -1.983 -9.431 1.00 68.44 80 SER A CA 1
ATOM 593 C C . SER A 1 80 ? 16.712 -1.534 -10.859 1.00 68.44 80 SER A C 1
ATOM 595 O O . SER A 1 80 ? 17.865 -1.222 -11.132 1.00 68.44 80 SER A O 1
ATOM 597 N N . THR A 1 81 ? 15.714 -1.492 -11.747 1.00 71.06 81 THR A N 1
ATOM 598 C CA . THR A 1 81 ? 15.863 -1.086 -13.155 1.00 71.06 81 THR A CA 1
ATOM 599 C C . THR A 1 81 ? 15.677 0.420 -13.341 1.00 71.06 81 THR A C 1
ATOM 601 O O . THR A 1 81 ? 16.431 1.046 -14.071 1.00 71.06 81 THR A O 1
ATOM 604 N N . ASP A 1 82 ? 14.707 1.006 -12.637 1.00 70.38 82 ASP A N 1
ATOM 605 C CA . ASP A 1 82 ? 14.359 2.428 -12.700 1.00 70.38 82 ASP A CA 1
ATOM 606 C C . ASP A 1 82 ? 14.236 2.963 -11.268 1.00 70.38 82 ASP A C 1
ATOM 608 O O . ASP A 1 82 ? 13.208 2.770 -10.619 1.00 70.38 82 ASP A O 1
ATOM 612 N N . LYS A 1 83 ? 15.254 3.668 -10.757 1.00 68.50 83 LYS A N 1
ATOM 613 C CA . LYS A 1 83 ? 15.228 4.200 -9.375 1.00 68.50 83 LYS A CA 1
ATOM 614 C C . LYS A 1 83 ? 14.124 5.237 -9.128 1.00 68.50 83 LYS A C 1
ATOM 616 O O . LYS A 1 83 ? 13.825 5.545 -7.980 1.00 68.50 83 LYS A O 1
ATOM 621 N N . THR A 1 84 ? 13.536 5.773 -10.194 1.00 66.25 84 THR A N 1
ATOM 622 C CA . THR A 1 84 ? 12.422 6.730 -10.164 1.00 66.25 84 THR A CA 1
ATOM 623 C C . THR A 1 84 ? 11.058 6.062 -9.989 1.00 66.25 84 THR A C 1
ATOM 625 O O . THR A 1 84 ? 10.084 6.749 -9.705 1.00 66.25 84 THR A O 1
ATOM 628 N N . LYS A 1 85 ? 10.979 4.735 -10.143 1.00 67.06 85 LYS A N 1
ATOM 629 C CA . LYS A 1 85 ? 9.741 3.953 -10.071 1.00 67.06 85 LYS A CA 1
ATOM 630 C C . LYS A 1 85 ? 9.777 3.027 -8.865 1.00 67.06 85 LYS A C 1
ATOM 632 O O . LYS A 1 85 ? 10.829 2.487 -8.529 1.00 67.06 85 LYS A O 1
ATOM 637 N N . ASN A 1 86 ? 8.636 2.780 -8.228 1.00 72.31 86 ASN A N 1
ATOM 638 C CA . ASN A 1 86 ? 8.563 1.769 -7.170 1.00 72.31 86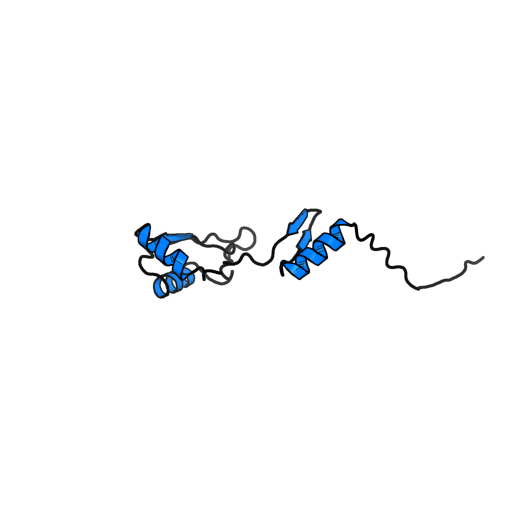 ASN A CA 1
ATOM 639 C C . ASN A 1 86 ? 8.562 0.335 -7.753 1.00 72.31 86 ASN A C 1
ATOM 641 O O . ASN A 1 86 ? 8.258 0.116 -8.929 1.00 72.31 86 ASN A O 1
ATOM 645 N N . ARG A 1 87 ? 8.920 -0.667 -6.937 1.00 70.50 87 ARG A N 1
ATOM 646 C CA . ARG A 1 87 ? 9.002 -2.085 -7.349 1.00 70.50 87 ARG A CA 1
ATOM 647 C C . ARG A 1 87 ? 7.629 -2.780 -7.478 1.00 70.50 87 ARG A C 1
ATOM 649 O O . ARG A 1 87 ? 7.572 -3.996 -7.635 1.00 70.50 87 ARG A O 1
ATOM 656 N N . GLY A 1 88 ? 6.530 -2.025 -7.438 1.00 75.31 88 GLY A N 1
ATOM 657 C CA . GLY A 1 88 ? 5.158 -2.538 -7.468 1.00 75.31 88 GLY A CA 1
ATOM 658 C C . GLY A 1 88 ? 4.611 -2.948 -6.100 1.00 75.31 88 GLY A C 1
ATOM 659 O O . GLY A 1 88 ? 3.505 -3.468 -6.026 1.00 75.31 88 GLY A O 1
ATOM 660 N N . PHE A 1 89 ? 5.359 -2.716 -5.019 1.00 79.00 89 PHE A N 1
ATOM 661 C CA . PHE A 1 89 ? 4.923 -2.973 -3.649 1.00 79.00 89 PHE A CA 1
ATOM 662 C C . PHE A 1 89 ? 5.537 -1.962 -2.679 1.00 79.00 89 PHE A C 1
ATOM 664 O O . PHE A 1 89 ? 6.589 -1.372 -2.944 1.00 79.00 89 PHE A O 1
ATOM 671 N N . ALA A 1 90 ? 4.872 -1.790 -1.542 1.00 84.62 90 ALA A N 1
ATOM 672 C CA . ALA A 1 90 ? 5.336 -1.006 -0.410 1.00 84.62 90 ALA A CA 1
ATOM 673 C C . ALA A 1 90 ? 4.988 -1.748 0.879 1.00 84.62 90 ALA A C 1
ATOM 675 O O . ALA A 1 90 ? 4.016 -2.503 0.922 1.00 84.62 90 ALA A O 1
ATOM 676 N N . PHE A 1 91 ? 5.775 -1.516 1.921 1.00 86.62 91 PHE A N 1
ATOM 677 C CA . PHE A 1 91 ? 5.464 -1.977 3.264 1.00 86.62 91 PHE A CA 1
ATOM 678 C C . PHE A 1 91 ? 4.870 -0.821 4.046 1.00 86.62 91 PHE A C 1
ATOM 680 O O . PHE A 1 91 ? 5.405 0.284 4.024 1.00 86.62 91 PHE A O 1
ATOM 687 N N . VAL A 1 92 ? 3.756 -1.085 4.716 1.00 88.06 92 VAL A N 1
ATOM 688 C CA . VAL A 1 92 ? 3.084 -0.118 5.577 1.00 88.06 92 VAL A CA 1
ATOM 689 C C . VAL A 1 92 ? 3.266 -0.597 7.007 1.00 88.06 92 VAL A C 1
ATOM 691 O O . VAL A 1 92 ? 2.875 -1.717 7.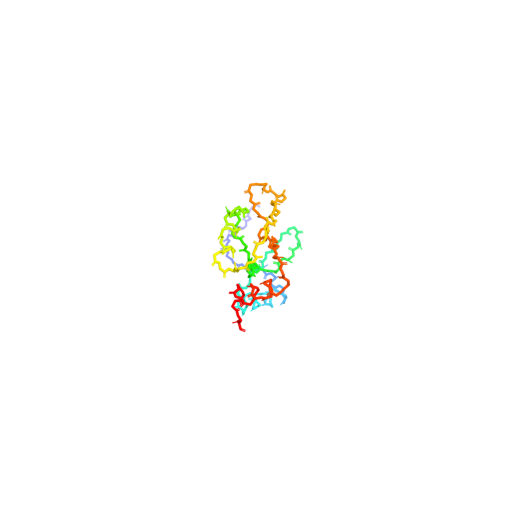344 1.00 88.06 92 VAL A O 1
ATOM 694 N N . GLU A 1 93 ? 3.897 0.234 7.822 1.00 91.38 93 GLU A N 1
ATOM 695 C CA . GLU A 1 93 ? 4.047 0.024 9.251 1.00 91.38 93 GLU A CA 1
ATOM 696 C C . GLU A 1 93 ? 2.831 0.604 9.970 1.00 91.38 93 GLU A C 1
ATOM 698 O O . GLU A 1 93 ? 2.400 1.725 9.690 1.00 91.38 93 GLU A O 1
ATOM 703 N N . TYR A 1 94 ? 2.275 -0.174 10.893 1.00 92.38 94 TYR A N 1
ATOM 704 C CA . TYR A 1 94 ? 1.156 0.234 11.733 1.00 92.38 94 TYR A CA 1
ATOM 705 C C . TYR A 1 94 ? 1.583 0.245 13.197 1.00 92.38 94 TYR A C 1
ATOM 707 O O . TYR A 1 94 ? 2.431 -0.551 13.598 1.00 92.38 94 TYR A O 1
ATOM 715 N N . ASP A 1 95 ? 0.939 1.085 14.006 1.00 94.06 95 ASP A N 1
ATOM 716 C CA . ASP A 1 95 ? 1.219 1.208 15.442 1.00 94.06 95 ASP A CA 1
ATOM 717 C C . ASP A 1 95 ? 0.910 -0.090 16.203 1.00 94.06 95 ASP A C 1
ATOM 719 O O . ASP A 1 95 ? 1.519 -0.394 17.227 1.00 94.06 95 ASP A O 1
ATOM 723 N N . SER A 1 96 ? -0.040 -0.868 15.679 1.00 92.94 96 SER A N 1
ATOM 724 C CA . SER A 1 96 ? -0.578 -2.057 16.321 1.00 92.94 96 SER A CA 1
ATOM 725 C C . SER A 1 96 ? -0.893 -3.154 15.307 1.00 92.94 96 SER A C 1
ATOM 727 O O . SER A 1 96 ? -1.446 -2.908 14.233 1.00 92.94 96 SER A O 1
ATOM 729 N N . HIS A 1 97 ? -0.687 -4.415 15.705 1.00 88.56 97 HIS A N 1
ATOM 730 C CA . HIS A 1 97 ? -1.078 -5.578 14.896 1.00 88.56 97 HIS A CA 1
ATOM 731 C C . HIS A 1 97 ? -2.586 -5.592 14.590 1.00 88.56 97 HIS A C 1
ATOM 733 O O . HIS A 1 97 ? -3.010 -5.979 13.503 1.00 88.56 97 HIS A O 1
ATOM 739 N N . LYS A 1 98 ? -3.404 -5.102 15.533 1.00 89.81 98 LYS A N 1
ATOM 740 C CA . LYS A 1 98 ? -4.847 -4.916 15.343 1.00 89.81 98 LYS A CA 1
ATOM 741 C C . LYS A 1 98 ? -5.148 -3.945 14.194 1.00 89.81 98 LYS A C 1
ATOM 743 O O . LYS A 1 98 ? -6.005 -4.251 13.370 1.00 89.81 98 LYS A O 1
ATOM 748 N N . ALA A 1 99 ? -4.451 -2.809 14.125 1.00 89.25 99 ALA A N 1
ATOM 749 C CA . ALA A 1 99 ? -4.624 -1.822 13.059 1.00 89.25 99 ALA A CA 1
ATOM 750 C C . ALA A 1 99 ? -4.222 -2.407 11.697 1.00 89.25 99 ALA A C 1
ATOM 752 O O . ALA A 1 99 ? -5.012 -2.352 10.757 1.00 89.25 99 ALA A O 1
ATOM 753 N N . ALA A 1 100 ? -3.080 -3.100 11.626 1.00 87.88 100 ALA A N 1
ATOM 754 C CA . ALA A 1 100 ? -2.641 -3.802 10.417 1.00 87.88 100 ALA A CA 1
ATOM 755 C C . ALA A 1 100 ? -3.641 -4.878 9.946 1.00 87.88 100 ALA A C 1
ATOM 757 O O . ALA A 1 100 ? -3.921 -5.002 8.752 1.00 87.88 100 ALA A O 1
ATOM 758 N N . ALA A 1 101 ? -4.212 -5.656 10.872 1.00 87.38 101 ALA A N 1
ATOM 759 C CA . ALA A 1 101 ? -5.209 -6.675 10.548 1.00 87.38 101 ALA A CA 1
ATOM 760 C C . ALA A 1 101 ? -6.508 -6.056 10.005 1.00 87.38 101 ALA A C 1
ATOM 762 O O . ALA A 1 101 ? -7.048 -6.529 9.002 1.00 87.38 101 ALA A O 1
ATOM 763 N N . MET A 1 102 ? -6.982 -4.967 10.624 1.00 87.19 102 MET A N 1
ATOM 764 C CA . MET A 1 102 ? -8.143 -4.213 10.136 1.00 87.19 102 MET A CA 1
ATOM 765 C C . MET A 1 102 ? -7.868 -3.587 8.764 1.00 87.19 102 MET A C 1
ATOM 767 O O . MET A 1 102 ? -8.720 -3.655 7.881 1.00 87.19 102 MET A O 1
ATOM 771 N N . ALA A 1 103 ? -6.667 -3.042 8.562 1.00 86.62 103 ALA A N 1
ATOM 772 C CA . ALA A 1 103 ? -6.228 -2.484 7.292 1.00 86.62 103 ALA A CA 1
ATOM 773 C C . ALA A 1 103 ? -6.229 -3.528 6.173 1.00 86.62 103 ALA A C 1
ATOM 775 O O . ALA A 1 103 ? -6.836 -3.292 5.132 1.00 86.62 103 ALA A O 1
ATOM 776 N N . ARG A 1 104 ? -5.637 -4.713 6.393 1.00 82.12 104 ARG A N 1
ATOM 777 C CA . ARG A 1 104 ? -5.664 -5.804 5.400 1.00 82.12 104 ARG A CA 1
ATOM 778 C C . ARG A 1 104 ? -7.089 -6.193 5.023 1.00 82.12 104 ARG A C 1
ATOM 780 O O . ARG A 1 104 ? -7.360 -6.355 3.840 1.00 82.12 104 ARG A O 1
ATOM 787 N N . ARG A 1 105 ? -7.996 -6.294 5.999 1.00 81.00 105 ARG A N 1
ATOM 788 C CA . ARG A 1 105 ? -9.405 -6.635 5.744 1.00 81.00 105 ARG A CA 1
ATOM 789 C C . ARG A 1 105 ? -10.158 -5.550 4.969 1.00 81.00 105 ARG A C 1
ATOM 791 O O . ARG A 1 105 ? -11.105 -5.853 4.260 1.00 81.00 105 ARG A O 1
ATOM 798 N N . LYS A 1 106 ? -9.757 -4.287 5.120 1.00 80.44 106 LYS A N 1
ATOM 799 C CA . LYS A 1 106 ? -10.378 -3.145 4.438 1.00 80.44 106 LYS A CA 1
ATOM 800 C C . LYS A 1 106 ? -9.812 -2.902 3.037 1.00 80.44 106 LYS A C 1
ATOM 802 O O . LYS A 1 106 ? -10.534 -2.430 2.168 1.00 80.44 106 LYS A O 1
ATOM 807 N N . LEU A 1 107 ? -8.530 -3.203 2.836 1.00 76.44 107 LEU A N 1
ATOM 808 C CA . LEU A 1 107 ? -7.801 -2.976 1.586 1.00 76.44 107 LEU A CA 1
ATOM 809 C C . LEU A 1 107 ? -7.901 -4.145 0.603 1.00 76.44 107 LEU A C 1
ATOM 811 O O . LEU A 1 107 ? -7.802 -3.931 -0.601 1.00 76.44 107 LEU A O 1
ATOM 815 N N . ILE A 1 108 ? -8.081 -5.368 1.099 1.00 68.94 108 ILE A N 1
ATOM 816 C CA . ILE A 1 108 ? -8.314 -6.545 0.266 1.00 68.94 108 ILE A CA 1
ATOM 817 C C . ILE A 1 108 ? -9.824 -6.792 0.287 1.00 68.94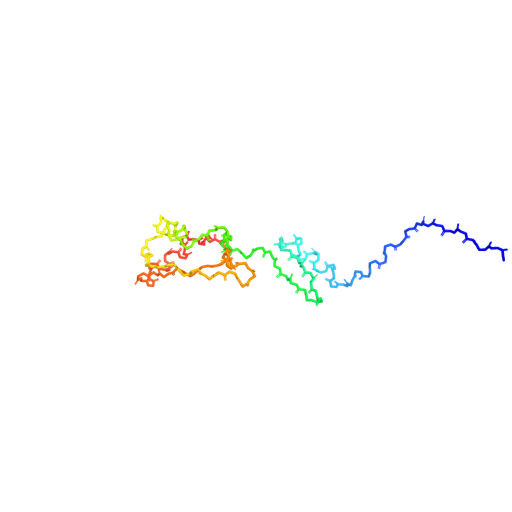 108 ILE A C 1
ATOM 819 O O . ILE A 1 108 ? -10.323 -7.237 1.322 1.00 68.94 108 ILE A O 1
ATOM 823 N N . PRO A 1 109 ? -10.573 -6.485 -0.790 1.00 56.00 109 PRO A N 1
ATOM 824 C CA . PRO A 1 109 ? -11.948 -6.952 -0.876 1.00 56.00 109 PRO A CA 1
ATOM 825 C C . PRO A 1 109 ? -11.925 -8.485 -0.800 1.00 56.00 109 PRO A C 1
ATOM 827 O O . PRO A 1 109 ? -11.211 -9.125 -1.572 1.00 56.00 109 PRO A O 1
ATOM 830 N N . GLU A 1 110 ? -12.638 -9.058 0.177 1.00 47.09 110 GLU A N 1
ATOM 831 C CA . GLU A 1 110 ? -12.947 -10.494 0.215 1.00 47.09 110 GLU A CA 1
ATOM 832 C C . GLU A 1 110 ? -13.540 -10.854 -1.160 1.00 47.09 110 GLU A C 1
ATOM 834 O O . GLU A 1 110 ? -14.569 -10.299 -1.549 1.00 47.09 110 GLU A O 1
ATOM 839 N N . THR A 1 111 ? -12.828 -11.687 -1.925 1.00 45.03 111 THR A N 1
ATOM 840 C CA . THR A 1 111 ? -13.388 -12.366 -3.100 1.00 45.03 111 THR A CA 1
ATOM 841 C C . THR A 1 111 ? -14.183 -13.580 -2.667 1.00 45.03 111 THR A C 1
ATOM 843 O O . THR A 1 111 ? -13.832 -14.171 -1.620 1.00 45.03 111 THR A O 1
#

Mean predicted aligned error: 16.22 Å

Sequence (111 aa):
MDGDGGSLMGEDGRMESPNEAALLALMENTGYSMVQENGQRKFGGPPPGSIPKDKMKEEILVEMRKVTEGVVDVIVYPSSTDKTKNRGFAFVEYDSHKAAAMARRKLIPET

pLDDT: mean 71.17, std 15.12, range [37.03, 94.06]

Radius of gyration: 23.71 Å; Cα contacts (8 Å, |Δi|>4): 118; chains: 1; bounding box: 33×40×82 Å

Solvent-accessible surface area (backbone atoms only — not comparable to full-atom values): 6969 Å² total; per-residue (Å²): 142,78,84,87,86,83,79,87,79,88,77,87,80,73,82,68,46,78,63,48,59,55,47,51,53,46,28,70,76,65,70,31,44,74,51,75,57,98,88,44,78,46,81,54,44,83,62,92,79,53,45,61,39,86,55,48,51,66,57,51,42,57,48,48,52,71,79,27,68,53,66,70,47,53,52,59,48,56,21,94,90,42,74,89,27,37,62,32,53,69,48,74,42,46,79,38,73,67,37,46,53,53,34,52,62,70,72,43,77,86,125

Foldseek 3Di:
DDDDDDDDDDDPPPPCDPVNVVVVVCCVVPVWDWDADPNDIDTGDQPPQFDFFQDDQVNVQVVLVVQFPFFDGKAFDADPVGNNTTPRDIDTDGPDPVRVVVSCPRVDPDD

Secondary structure (DSSP, 8-state):
-----------------HHHHHHHHHHHHH---EEEETTEEEE-SS-TT---TT--HHHHHHHHHHHSS-EEEEEEEEPSS-TTSEEEEEEEEESSHHHHHHHHHHHS---

Nearest PDB structures (foldseek):
  6kor-assembly1_A  TM=8.942E-01  e=1.678E-06  Homo sapiens
  2dis-assembly1_A  TM=8.494E-01  e=4.393E-05  Homo sapiens
  4a8x-assembly1_A  TM=8.334E-01  e=8.386E-02  Homo sapiens
  3p6y-assembly4_P  TM=6.906E-01  e=9.531E-02  Homo sapiens
  4nky-assembly2_B  TM=2.169E-01  e=4.164E+00  Homo sapiens

=== Feature glossary ===
Annotated list of the representations used here:

Nearest PDB structures. The Foldseek neighbor list gives the closest experimentally determined structures in the PDB, ranked by structural alignment. TM-score near 1 means near-identical fold; near 0.3 means only rough topology match. This is how one finds what a novel AlphaFold prediction most resembles in the solved-structure universe.

Foldseek 3Di. Foldseek's 3Di representation compresses backbone geometry into a per-residue letter drawn from a learned twenty-state alphabet. It captures the tertiary interaction pattern around each residue — which residues are packed against it in space, regardless of where they are in sequence.

Radius of gyration, Cα contacts, bounding box. Radius of gyration (Rg) is the root-mean-square distance of Cα atoms from their centroid — a single number for overall size and compactness. A globular domain of N residues has Rg ≈ 2.2·N^0.38 Å; an extended or disordered chain has a much larger Rg. The Cα contact count is the number of residue pairs whose Cα atoms are within 8 Å and are more than four positions apart in sequence — a standard proxy for tertiary packing density. The bounding box is the smallest axis-aligned box enclosing all Cα atoms.

InterPro / GO / CATH / organism. The annotation block draws on four external resources. InterPro: which protein families and domains the sequence belongs to. GO: standardized terms for what the protein does, what process it participates in, and where in the cell it acts. CATH: which structural fold it has in the CATH hierarchy. Organism: the species of origin.

mmCIF coordinates. The mmCIF block holds the 3D Cartesian coordinates of each backbone atom (N, Cα, C, O) in ångströms. mmCIF is the PDB's canonical archive format — a tagged-loop text representation of the atomic model.

pLDDT. pLDDT is the predicted lDDT-Cα score: AlphaFold's confidence that the local environment of each residue (all inter-atomic distances within 15 Å) is correctly placed. It is a per-residue number between 0 and 100, with higher meaning more reliable.

Backbone torsions (φ/ψ). φ (phi) and ψ (psi) are the two rotatable backbone dihedrals per residue: φ is the C(i-1)–N–Cα–C torsion, ψ is the N–Cα–C–N(i+1) torsion, both in degrees on (−180°, 180°]. α-helical residues cluster near (−60°, −45°); β-strand residues near (−120°, +130°). A Ramachandran plot is simply a scatter of (φ, ψ) for every residue.

B-factor. For experimental (PDB) structures, the B-factor (temperature factor) quantifies the positional spread of each atom in the crystal — a combination of thermal vibration and static disorder — in units of Å². High B-factors mark flexible loops or poorly resolved regions; low B-factors mark the rigid, well-ordered core.

Secondary structure (3-state, P-SEA). SS3 is a coarse helix/strand/coil call (letters a/b/c) made by the P-SEA algorithm from inter-Cα distances and dihedrals. It is less detailed than DSSP but needs only Cα positions.

Predicted aligned error. Predicted aligned error is AlphaFold's pairwise confidence. Unlike pLDDT (per-residue), PAE is per-residue-pair and captures whether two parts of the structure are correctly placed relative to each other. Units are ångströms of expected positional error.

Solvent-accessible surface area. Solvent-accessible surface area (SASA) is the area in Å² traced out by the centre of a 1.4 Å probe sphere (a water molecule) rolled over the protein's van der Waals surface (Shrake–Rupley / Lee–Richards construction). Buried residues have near-zero SASA; fully expo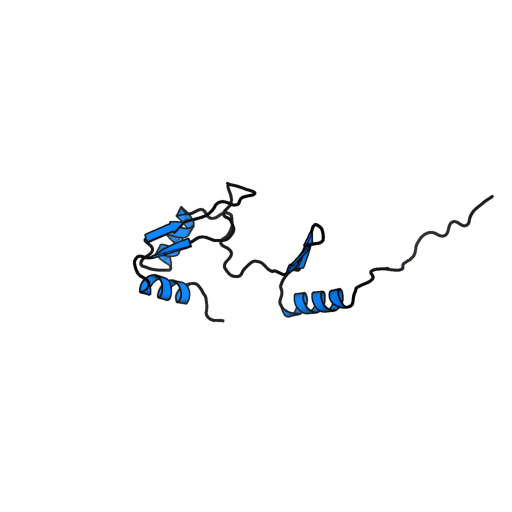sed residues can exceed 200 Å². The total SASA scales roughly with the number of surface residues.

Secondary structure (8-state, DSSP). The SS8 string is DSSP's per-residue secondary-structure call. α-helix (H) means an i→i+4 H-bond ladder; β-strand (E) means the residue participates in a β-sheet; 3₁₀ (G) and π (I) are tighter and wider helices; T/S are turns/bends; '-' is loop.

Rendered structure images. Structure images are PyMOL renders from six orthogonal camera directions. Cartoon representation draws helices as coils and strands as arrows; sticks shows the backbone as bonds; surface shows the solvent-excluded envelope. Rainbow coloring maps sequence position to hue (blue→red, N→C); chain coloring assigns a distinct color per polypeptide.

Sequence. The amino-acid sequence is the protein's primary structure: the linear order of residues from the N-terminus to the C-terminus, written in one-letter code. Everything else here — the 3D coordinates, the secondary structure, the domain annotations — is ultimately a consequence of this string.

Contact-map, Ramachandran, and PAE plots. Three diagnostic plots accompany the record. The Cα contact map visualizes the tertiary structure as a 2D adjacency matrix (8 Å cutoff, sequence-local contacts suppressed). The Ramachandran plot shows the distribution of backbone (φ, ψ) torsions, with points in the α and β basins reflecting secondary structure content. The PAE plot shows AlphaFold's inter-residue confidence as a color matrix.